Protein AF-A0A7S2AAW7-F1 (afdb_monomer_lite)

Organism: NCBI:txid1078864

Secondary structure (DSSP, 8-state):
--BS-HHHHHTT-B-SEEEEEEPSEEEEHHHHSSEEEESSEEEEEESSS-EEEE-TTSS-SEEEEPPTT-SEEEEEEESEEEES-EEEE-SSEEE-S--SEEEEEEES-EEES-EEEEE-SSEE-TT-----

Sequence (132 aa):
SPCKNLNACFTKFNDSALTIYMEKGSYPATDNCGQKFVGNSFALIASNGSASIDCDHTAVAISFEANSGATTAQINLTNINIMKGSGTNGGALSFSGLTVKVTLTVVNCSFVNNTASGNGGALDLTGVTQSE

Foldseek 3Di:
DADQFVQVVLVDDPDQEDEHEHEADEHEAPRQAPREDEHQEYEYEDPPAAYEYENLLVAARYEYDYDPPDQHHEYYYERYEYENAEYQAARHYHYPPAQHAYHYHHYNYHYYHGQHPHHDGHHHCVNHDDDD

Radius of gyration: 13.43 Å; chains: 1; bounding box: 29×28×36 Å

pLDDT: mean 84.3, std 12.34, range [37.84, 97.25]

Structure (mmCIF, N/CA/C/O backbone):
data_AF-A0A7S2AAW7-F1
#
_entry.id   AF-A0A7S2AAW7-F1
#
loop_
_atom_site.group_PDB
_atom_site.id
_atom_site.type_symbol
_atom_site.label_atom_id
_atom_site.label_alt_id
_atom_site.label_comp_id
_atom_site.label_asym_id
_atom_site.label_entity_id
_atom_site.label_seq_id
_atom_site.pdbx_PDB_ins_code
_atom_site.Cartn_x
_atom_site.Cartn_y
_atom_site.Cartn_z
_atom_site.occupancy
_atom_site.B_iso_or_equiv
_atom_site.auth_seq_id
_atom_site.auth_comp_id
_atom_site.auth_asym_id
_atom_site.auth_atom_id
_atom_site.pdbx_PDB_model_num
ATOM 1 N N . SER A 1 1 ? -7.904 15.952 -12.136 1.00 51.44 1 SER A N 1
ATOM 2 C CA . SER A 1 1 ? -7.164 15.234 -13.191 1.00 51.44 1 SER A CA 1
ATOM 3 C C . SER A 1 1 ? -6.556 13.979 -12.597 1.00 51.44 1 SER A C 1
ATOM 5 O O . SER A 1 1 ? -6.130 14.052 -11.450 1.00 51.44 1 SER A O 1
ATOM 7 N N . PRO A 1 2 ? -6.569 12.843 -13.305 1.00 64.31 2 PRO A N 1
ATOM 8 C CA . PRO A 1 2 ? -6.027 11.582 -12.802 1.00 64.31 2 PRO A CA 1
ATOM 9 C C . PRO A 1 2 ? -4.528 11.675 -12.517 1.00 64.31 2 PRO A C 1
ATOM 11 O O . PRO A 1 2 ? -3.785 12.390 -13.195 1.00 64.31 2 PRO A O 1
ATOM 14 N N . CYS A 1 3 ? -4.108 10.970 -11.471 1.00 65.75 3 CYS A N 1
ATOM 15 C CA . CYS A 1 3 ? -2.743 11.017 -10.980 1.00 65.75 3 CYS A CA 1
ATOM 16 C C . CYS A 1 3 ? -1.774 10.343 -11.963 1.00 65.75 3 CYS A C 1
ATOM 18 O O . CYS A 1 3 ? -1.983 9.182 -12.308 1.00 65.75 3 CYS A O 1
ATOM 20 N N . LYS A 1 4 ? -0.712 11.044 -12.391 1.00 67.56 4 LYS A N 1
ATOM 21 C CA . LYS A 1 4 ? 0.380 10.497 -13.233 1.00 67.56 4 LYS A CA 1
ATOM 22 C C . LYS A 1 4 ? 1.711 10.337 -12.491 1.00 67.56 4 LYS A C 1
ATOM 24 O O . LYS A 1 4 ? 2.589 9.626 -12.961 1.00 67.56 4 LYS A O 1
ATOM 29 N N . ASN A 1 5 ? 1.845 10.996 -11.344 1.00 71.94 5 ASN A N 1
ATOM 30 C CA . ASN A 1 5 ? 2.984 10.905 -10.441 1.00 71.94 5 ASN A CA 1
ATOM 31 C C . ASN A 1 5 ? 2.415 10.825 -9.023 1.00 71.94 5 ASN A C 1
ATOM 33 O O . ASN A 1 5 ? 1.803 11.788 -8.558 1.00 71.94 5 ASN A O 1
ATOM 37 N N . LEU A 1 6 ? 2.562 9.668 -8.379 1.00 70.31 6 LEU A N 1
ATOM 38 C CA . LEU A 1 6 ? 2.034 9.419 -7.045 1.00 70.31 6 LEU A CA 1
ATOM 39 C C . LEU A 1 6 ? 2.625 10.408 -6.046 1.00 70.31 6 LEU A C 1
ATOM 41 O O . LEU A 1 6 ? 1.826 11.035 -5.368 1.00 70.31 6 LEU A O 1
ATOM 45 N N . ASN A 1 7 ? 3.936 10.683 -6.042 1.00 69.19 7 ASN A N 1
ATOM 46 C CA . ASN A 1 7 ? 4.521 11.707 -5.164 1.00 69.19 7 ASN A CA 1
ATOM 47 C C . ASN A 1 7 ? 3.761 13.037 -5.245 1.00 69.19 7 ASN A C 1
ATOM 49 O O . ASN A 1 7 ? 3.333 13.580 -4.231 1.00 69.19 7 ASN A O 1
ATOM 53 N N . ALA A 1 8 ? 3.506 13.522 -6.466 1.00 69.88 8 ALA A N 1
ATOM 54 C CA . ALA A 1 8 ? 2.774 14.767 -6.698 1.00 69.88 8 ALA A CA 1
ATOM 55 C C . ALA A 1 8 ? 1.347 14.722 -6.120 1.00 69.88 8 ALA A C 1
ATOM 57 O O . ALA A 1 8 ? 0.876 15.710 -5.557 1.00 69.88 8 ALA A O 1
ATOM 58 N N . CYS A 1 9 ? 0.676 13.575 -6.211 1.00 69.38 9 CYS A N 1
ATOM 59 C CA . CYS A 1 9 ? -0.670 13.362 -5.672 1.00 69.38 9 CYS A CA 1
ATOM 60 C C . CYS A 1 9 ? -0.688 13.085 -4.161 1.00 69.38 9 CYS A C 1
ATOM 62 O O . CYS A 1 9 ? -1.705 13.322 -3.514 1.00 69.38 9 CYS A O 1
ATOM 64 N N . PHE A 1 10 ? 0.425 12.610 -3.607 1.00 68.12 10 PHE A N 1
ATOM 65 C CA . PHE A 1 10 ? 0.632 12.344 -2.186 1.00 68.12 10 PHE A CA 1
ATOM 66 C C . PHE A 1 10 ? 1.151 13.566 -1.419 1.00 68.12 10 PHE A C 1
ATOM 68 O O . PHE A 1 10 ? 1.175 13.524 -0.193 1.00 68.12 10 PHE A O 1
ATOM 75 N N . THR A 1 11 ? 1.535 14.660 -2.097 1.00 53.75 11 THR A N 1
ATOM 76 C CA . THR A 1 11 ? 2.333 15.749 -1.497 1.00 53.75 11 THR A CA 1
ATOM 77 C C . THR A 1 11 ? 1.803 16.400 -0.213 1.00 53.75 11 THR A C 1
ATOM 79 O O . THR A 1 11 ? 2.585 17.121 0.403 1.00 53.75 11 THR A O 1
ATOM 82 N N . LYS A 1 12 ? 0.562 16.205 0.260 1.00 51.19 12 LYS A N 1
ATOM 83 C CA . LYS A 1 12 ? 0.109 16.857 1.506 1.00 51.19 12 LYS A CA 1
ATOM 84 C C . LYS A 1 12 ? -1.104 16.229 2.196 1.00 51.19 12 LYS A C 1
ATOM 86 O O . LYS A 1 12 ? -2.136 16.879 2.177 1.00 51.19 12 LYS A O 1
ATOM 91 N N . PHE A 1 13 ? -1.036 15.096 2.897 1.00 54.22 13 PHE A N 1
ATOM 92 C CA . PHE A 1 13 ? -2.186 14.737 3.751 1.00 54.22 13 PHE A CA 1
ATOM 93 C C . PHE A 1 13 ? -1.791 14.049 5.064 1.00 54.22 13 PHE A C 1
ATOM 95 O O . PHE A 1 13 ? -1.594 12.843 5.113 1.00 54.22 13 PHE A O 1
ATOM 102 N N . ASN A 1 14 ? -1.765 14.846 6.140 1.00 57.31 14 ASN A N 1
ATOM 103 C CA . ASN A 1 14 ? -2.334 14.430 7.426 1.00 57.31 14 ASN A CA 1
ATOM 104 C C . ASN A 1 14 ? -3.855 14.634 7.319 1.00 57.31 14 ASN A C 1
ATOM 106 O O . ASN A 1 14 ? -4.407 15.551 7.929 1.00 57.31 14 ASN A O 1
ATOM 110 N N . ASP A 1 15 ? -4.512 13.870 6.448 1.00 65.12 15 ASP A N 1
ATOM 111 C CA . ASP A 1 15 ? -5.967 13.907 6.318 1.00 65.12 15 ASP A CA 1
ATOM 112 C C . ASP A 1 15 ? -6.547 12.689 7.016 1.00 65.12 15 ASP A C 1
ATOM 114 O O . ASP A 1 15 ? -6.058 11.568 6.896 1.00 65.12 15 ASP A O 1
ATOM 118 N N . SER A 1 16 ? -7.633 12.909 7.738 1.00 76.31 16 SER A N 1
ATOM 119 C CA . SER A 1 16 ? -8.464 11.832 8.245 1.00 76.31 16 SER A CA 1
ATOM 120 C C . SER A 1 16 ? -8.919 10.869 7.141 1.00 76.31 16 SER A C 1
ATOM 122 O O . SER A 1 16 ? -9.028 9.676 7.425 1.00 76.31 16 SER A O 1
ATOM 124 N N . ALA A 1 17 ? -9.128 11.344 5.903 1.00 82.94 17 ALA A N 1
ATOM 125 C CA . ALA A 1 17 ? -9.540 10.521 4.772 1.00 82.94 17 ALA A CA 1
ATOM 126 C C . ALA A 1 17 ? -8.974 11.012 3.426 1.00 82.94 17 ALA A C 1
ATOM 128 O O . ALA A 1 17 ? -9.202 12.147 3.027 1.00 82.94 17 ALA A O 1
ATOM 129 N N . LEU A 1 18 ? -8.321 10.130 2.666 1.00 85.69 18 LEU A N 1
ATOM 130 C CA . LEU A 1 18 ? -7.804 10.422 1.326 1.00 85.69 18 LEU A CA 1
ATOM 131 C C . LEU A 1 18 ? -8.262 9.371 0.316 1.00 85.69 18 LEU A C 1
ATOM 133 O O . LEU A 1 18 ? -8.177 8.172 0.566 1.00 85.69 18 LEU A O 1
ATOM 137 N N . THR A 1 19 ? -8.707 9.817 -0.858 1.00 88.31 19 THR A N 1
ATOM 138 C CA . THR A 1 19 ? -8.950 8.949 -2.018 1.00 88.31 19 THR A CA 1
ATOM 139 C C . THR A 1 19 ? -8.190 9.477 -3.226 1.00 88.31 19 THR A C 1
ATOM 141 O O . THR A 1 19 ? -8.360 10.631 -3.616 1.00 88.31 19 THR A O 1
ATOM 144 N N . ILE A 1 20 ? -7.380 8.620 -3.841 1.00 87.56 20 ILE A N 1
ATOM 145 C CA . ILE A 1 20 ? -6.608 8.912 -5.045 1.00 87.56 20 ILE A CA 1
ATOM 146 C C . ILE A 1 20 ? -7.181 8.100 -6.204 1.00 87.56 20 ILE A C 1
ATOM 148 O O . ILE A 1 20 ? -7.195 6.868 -6.182 1.00 87.56 20 ILE A O 1
ATOM 152 N N . TYR A 1 21 ? -7.611 8.810 -7.247 1.00 89.19 21 TYR A N 1
ATOM 153 C CA . TYR A 1 21 ? -8.018 8.204 -8.509 1.00 89.19 21 TYR A CA 1
ATOM 154 C C . TYR A 1 21 ? -6.838 8.155 -9.482 1.00 89.19 21 TYR A C 1
ATOM 156 O O . TYR A 1 21 ? -6.253 9.186 -9.839 1.00 89.19 21 TYR A O 1
ATOM 164 N N . MET A 1 22 ? -6.501 6.945 -9.917 1.00 88.06 22 MET A N 1
ATOM 165 C CA . MET A 1 22 ? -5.405 6.670 -10.838 1.00 88.06 22 MET A CA 1
ATOM 166 C C . MET A 1 22 ? -5.933 6.384 -12.244 1.00 88.06 22 MET A C 1
ATOM 168 O O . MET A 1 22 ? -6.971 5.747 -12.433 1.00 88.06 22 MET A O 1
ATOM 172 N N . GLU A 1 23 ? -5.196 6.861 -13.242 1.00 89.12 23 GLU A N 1
ATOM 173 C CA . GLU A 1 23 ? -5.382 6.428 -14.623 1.00 89.12 23 GLU A CA 1
ATOM 174 C C . GLU A 1 23 ? -4.858 4.994 -14.789 1.00 89.12 23 GLU A C 1
ATOM 176 O O . GLU A 1 23 ? -3.960 4.544 -14.076 1.00 89.12 23 GLU A O 1
ATOM 181 N N . LYS A 1 24 ? -5.398 4.257 -15.762 1.00 90.50 24 LYS A N 1
ATOM 182 C CA . LYS A 1 24 ? -4.778 3.000 -16.189 1.00 90.50 24 LYS A CA 1
ATOM 183 C C . LYS A 1 24 ? -3.386 3.300 -16.739 1.00 90.50 24 LYS A C 1
ATOM 185 O O . LYS A 1 24 ? -3.238 4.163 -17.600 1.00 90.50 24 LYS A O 1
ATOM 190 N N . GLY A 1 25 ? -2.388 2.534 -16.314 1.00 89.94 25 GLY A N 1
ATOM 191 C CA . GLY A 1 25 ? -1.021 2.732 -16.782 1.00 89.94 25 GLY A CA 1
ATOM 192 C C . GLY A 1 25 ? 0.029 2.108 -15.877 1.00 89.94 25 GLY A C 1
ATOM 193 O O . GLY A 1 25 ? -0.295 1.362 -14.953 1.00 89.94 25 GLY A O 1
ATOM 194 N N . SER A 1 26 ? 1.289 2.417 -16.176 1.00 88.50 26 SER A N 1
ATOM 195 C CA . SER A 1 26 ? 2.454 2.025 -15.382 1.00 88.50 26 SER A CA 1
ATOM 196 C C . SER A 1 26 ? 3.085 3.254 -14.727 1.00 88.50 26 SER A C 1
ATOM 198 O O . SER A 1 26 ? 3.201 4.303 -15.361 1.00 88.50 26 SER A O 1
ATOM 200 N N . TYR A 1 27 ? 3.489 3.097 -13.471 1.00 88.56 27 TYR A N 1
ATOM 201 C CA . TYR A 1 27 ? 3.984 4.121 -12.560 1.00 88.56 27 TYR A CA 1
ATOM 202 C C . TYR A 1 27 ? 5.336 3.656 -11.981 1.00 88.56 27 TYR A C 1
ATOM 204 O O . TYR A 1 27 ? 5.356 3.010 -10.932 1.00 88.56 27 TYR A O 1
ATOM 212 N N . PRO A 1 28 ? 6.460 3.910 -12.681 1.00 85.81 28 PRO A N 1
ATOM 213 C CA . PRO A 1 28 ? 7.780 3.389 -12.312 1.00 85.81 28 PRO A CA 1
ATOM 214 C C . PRO A 1 28 ? 8.484 4.156 -11.172 1.00 85.81 28 PRO A C 1
ATOM 216 O O . PRO A 1 28 ? 8.120 5.282 -10.826 1.00 85.81 28 PRO A O 1
ATOM 219 N N . ALA A 1 29 ? 9.524 3.514 -10.632 1.00 69.19 29 ALA A N 1
ATOM 220 C CA . ALA A 1 29 ? 9.984 3.548 -9.242 1.00 69.19 29 ALA A CA 1
ATOM 221 C C . ALA A 1 29 ? 10.441 4.870 -8.617 1.00 69.19 29 ALA A C 1
ATOM 223 O O . ALA A 1 29 ? 10.273 5.022 -7.411 1.00 69.19 29 ALA A O 1
ATOM 224 N N . THR A 1 30 ? 11.024 5.823 -9.348 1.00 67.06 30 THR A N 1
ATOM 225 C CA . THR A 1 30 ? 11.766 6.896 -8.649 1.00 67.06 30 THR A CA 1
ATOM 226 C C . THR A 1 30 ? 10.869 7.855 -7.867 1.00 67.06 30 THR A C 1
ATOM 228 O O . THR A 1 30 ? 11.269 8.316 -6.804 1.00 67.06 30 THR A O 1
ATOM 231 N N . ASP A 1 31 ? 9.637 8.081 -8.331 1.00 73.00 31 ASP A N 1
ATOM 232 C CA . ASP A 1 31 ? 8.693 8.999 -7.677 1.00 73.00 31 ASP A CA 1
ATOM 233 C C . ASP A 1 31 ? 7.431 8.299 -7.158 1.00 73.00 31 ASP A C 1
ATOM 235 O O . ASP A 1 31 ? 6.595 8.909 -6.502 1.00 73.00 31 ASP A O 1
ATOM 239 N N . ASN A 1 32 ? 7.230 7.022 -7.471 1.00 79.25 32 ASN A N 1
ATOM 240 C CA . ASN A 1 32 ? 5.943 6.365 -7.235 1.00 79.25 32 ASN A CA 1
ATOM 241 C C . ASN A 1 32 ? 5.949 5.395 -6.049 1.00 79.25 32 ASN A C 1
ATOM 243 O O . ASN A 1 32 ? 4.949 4.725 -5.800 1.00 79.25 32 ASN A O 1
ATOM 247 N N . CYS A 1 33 ? 7.062 5.344 -5.315 1.00 87.19 33 CYS A N 1
ATOM 248 C CA . CYS A 1 33 ? 7.309 4.413 -4.218 1.00 87.19 33 CYS A CA 1
ATOM 249 C C . CYS A 1 33 ? 7.784 5.146 -2.966 1.00 87.19 33 CYS A C 1
ATOM 251 O O . CYS A 1 33 ? 8.037 6.350 -3.002 1.00 87.19 33 CYS A O 1
ATOM 253 N N . GLY A 1 34 ? 7.831 4.444 -1.836 1.00 87.88 34 GLY A N 1
ATOM 254 C CA . GLY A 1 34 ? 8.113 5.035 -0.529 1.00 87.88 34 GLY A CA 1
ATOM 255 C C . GLY A 1 34 ? 7.010 5.976 -0.046 1.00 87.88 34 GLY A C 1
ATOM 256 O O . GLY A 1 34 ? 7.274 6.874 0.751 1.00 87.88 34 GLY A O 1
ATOM 257 N N . GLN A 1 35 ? 5.785 5.816 -0.552 1.00 86.06 35 GLN A N 1
ATOM 258 C CA . GLN A 1 35 ? 4.694 6.734 -0.258 1.00 86.06 35 GLN A CA 1
ATOM 259 C C . GLN A 1 35 ? 4.169 6.477 1.152 1.00 86.06 35 GLN A C 1
ATOM 261 O O . GLN A 1 35 ? 3.691 5.386 1.445 1.00 86.06 35 GLN A O 1
ATOM 266 N N . LYS A 1 36 ? 4.237 7.482 2.024 1.00 87.00 36 LYS A N 1
ATOM 267 C CA . LYS A 1 36 ? 3.724 7.389 3.392 1.00 87.00 36 LYS A CA 1
ATOM 268 C C . LYS A 1 36 ? 2.390 8.112 3.504 1.00 87.00 36 LYS A C 1
ATOM 270 O O . LYS A 1 36 ? 2.302 9.301 3.209 1.00 87.00 36 LYS A O 1
ATOM 275 N N . PHE A 1 37 ? 1.375 7.405 3.982 1.00 84.81 37 PHE A N 1
ATOM 276 C CA . PHE A 1 37 ? 0.085 7.975 4.337 1.00 84.81 37 PHE A CA 1
ATOM 277 C C . PHE A 1 37 ? -0.079 8.019 5.856 1.00 84.81 37 PHE A C 1
ATOM 279 O O . PHE A 1 37 ? 0.157 7.019 6.535 1.00 84.81 37 PHE A O 1
ATOM 286 N N . VAL A 1 38 ? -0.515 9.171 6.370 1.00 84.62 38 VAL A N 1
ATOM 287 C CA . VAL A 1 38 ? -0.885 9.353 7.775 1.00 84.62 38 VAL A CA 1
ATOM 288 C C . VAL A 1 38 ? -2.345 9.786 7.832 1.00 84.62 38 VAL A C 1
ATOM 290 O O . VAL A 1 38 ? -2.690 10.889 7.409 1.00 84.62 38 VAL A O 1
ATOM 293 N N . GLY A 1 39 ? -3.217 8.912 8.326 1.00 85.06 39 GLY A N 1
ATOM 294 C CA . GLY A 1 39 ? -4.651 9.175 8.326 1.00 85.06 39 GLY A CA 1
ATOM 295 C C . GLY A 1 39 ? -5.489 7.994 8.787 1.00 85.06 39 GLY A C 1
ATOM 296 O O . GLY A 1 39 ? -4.959 6.946 9.131 1.00 85.06 39 GLY A O 1
ATOM 297 N N . ASN A 1 40 ? -6.813 8.141 8.786 1.00 86.50 40 ASN A N 1
ATOM 298 C CA . ASN A 1 40 ? -7.718 7.077 9.240 1.00 86.50 40 ASN A CA 1
ATOM 299 C C . ASN A 1 40 ? -8.396 6.354 8.074 1.00 86.50 40 ASN A C 1
ATOM 301 O O . ASN A 1 40 ? -8.897 5.253 8.249 1.00 86.50 40 ASN A O 1
ATOM 305 N N . SER A 1 41 ? -8.427 6.937 6.880 1.00 88.75 41 SER A N 1
ATOM 306 C CA . SER A 1 41 ? -9.010 6.305 5.702 1.00 88.75 41 SER A CA 1
ATOM 307 C C . SER A 1 41 ? -8.183 6.621 4.465 1.00 88.75 41 SER A C 1
ATOM 309 O O . SER A 1 41 ? -7.896 7.779 4.185 1.00 88.75 41 SER A O 1
ATOM 311 N N . PHE A 1 42 ? -7.836 5.600 3.694 1.00 89.00 42 PHE A N 1
ATOM 312 C CA . PHE A 1 42 ? -7.037 5.732 2.485 1.00 89.00 42 PHE A CA 1
ATOM 313 C C . PHE A 1 42 ? -7.598 4.861 1.367 1.00 89.00 42 PHE A C 1
ATOM 315 O O . PHE A 1 42 ? -7.912 3.692 1.584 1.00 89.00 42 PHE A O 1
ATOM 322 N N . ALA A 1 43 ? -7.714 5.407 0.159 1.00 91.44 43 ALA A N 1
ATOM 323 C CA . ALA A 1 43 ? -8.138 4.642 -1.002 1.00 91.44 43 ALA A CA 1
ATOM 324 C C . ALA A 1 43 ? -7.326 4.963 -2.259 1.00 91.44 43 ALA A C 1
ATOM 326 O O . ALA A 1 43 ? -7.175 6.131 -2.611 1.00 91.44 43 ALA A O 1
ATOM 327 N N . LEU A 1 44 ? -6.879 3.925 -2.974 1.00 91.62 44 LEU A N 1
ATOM 328 C CA . LEU A 1 44 ? -6.374 4.023 -4.350 1.00 91.62 44 LEU A CA 1
ATOM 329 C C . LEU A 1 44 ? -7.306 3.269 -5.283 1.00 91.62 44 LEU A C 1
ATOM 331 O O . LEU A 1 44 ? -7.543 2.070 -5.115 1.00 91.62 44 LEU A O 1
ATOM 335 N N . ILE A 1 45 ? -7.807 3.979 -6.287 1.00 93.69 45 ILE A N 1
ATOM 336 C CA . ILE A 1 45 ? -8.816 3.458 -7.201 1.00 93.69 45 ILE A CA 1
ATOM 337 C C . ILE A 1 45 ? -8.388 3.749 -8.635 1.00 93.69 45 ILE A C 1
ATOM 339 O O . ILE A 1 45 ? -8.299 4.909 -9.037 1.00 93.69 45 ILE A O 1
ATOM 343 N N . ALA A 1 46 ? -8.193 2.702 -9.434 1.00 93.06 46 ALA A N 1
ATOM 344 C CA . ALA A 1 46 ? -8.139 2.824 -10.886 1.00 93.06 46 ALA A CA 1
ATOM 345 C C . ALA A 1 46 ? -9.512 2.458 -11.471 1.00 93.06 46 ALA A C 1
ATOM 347 O O . ALA A 1 46 ? -9.948 1.310 -11.424 1.00 93.06 46 ALA A O 1
ATOM 348 N N . SER A 1 47 ? -10.250 3.447 -11.981 1.00 83.56 47 SER A N 1
ATOM 349 C CA . SER A 1 47 ? -11.645 3.257 -12.417 1.00 83.56 47 SER A CA 1
ATOM 350 C C . SER A 1 47 ? -11.786 2.680 -13.831 1.00 83.56 47 SER A C 1
ATOM 352 O O . SER A 1 47 ? -12.801 2.063 -14.133 1.00 83.56 47 SER A O 1
ATOM 354 N N . ASN A 1 48 ? -10.763 2.823 -14.682 1.00 84.56 48 ASN A N 1
ATOM 355 C CA . ASN A 1 48 ? -10.794 2.435 -16.099 1.00 84.56 48 ASN A CA 1
ATOM 356 C C . ASN A 1 48 ? -9.710 1.396 -16.443 1.00 84.56 48 ASN A C 1
ATOM 358 O O . ASN A 1 48 ? -8.878 1.609 -17.327 1.00 84.56 48 ASN A O 1
ATOM 362 N N . GLY A 1 49 ? -9.714 0.264 -15.736 1.00 89.44 49 GLY A N 1
ATOM 363 C CA . GLY A 1 49 ? -8.684 -0.779 -15.816 1.00 89.44 49 GLY A CA 1
ATOM 364 C C . GLY A 1 49 ? -7.695 -0.684 -14.657 1.00 89.44 49 GLY A C 1
ATOM 365 O O . GLY A 1 49 ? -8.027 -0.109 -13.627 1.00 89.44 49 GLY A O 1
ATOM 366 N N . SER A 1 50 ? -6.495 -1.249 -14.817 1.00 93.75 50 SER A N 1
ATOM 367 C CA . SER A 1 50 ? -5.523 -1.333 -13.720 1.00 93.75 50 SER A CA 1
ATOM 368 C C . SER A 1 50 ? -4.410 -0.288 -13.796 1.00 93.75 50 SER A C 1
ATOM 370 O O . SER A 1 50 ? -3.858 -0.033 -14.870 1.00 93.75 50 SER A O 1
ATOM 372 N N . ALA A 1 51 ? -4.035 0.262 -12.644 1.00 92.94 51 ALA A N 1
ATOM 373 C CA . ALA A 1 51 ? -2.822 1.060 -12.466 1.00 92.94 51 ALA A CA 1
ATOM 374 C C . ALA A 1 51 ? -1.723 0.185 -11.855 1.00 92.94 51 ALA A C 1
ATOM 376 O O . ALA A 1 51 ? -1.989 -0.543 -10.904 1.00 92.94 51 ALA A O 1
ATOM 377 N N . SER A 1 52 ? -0.507 0.228 -12.400 1.00 93.25 52 SER A N 1
ATOM 378 C CA . SER A 1 52 ? 0.617 -0.600 -11.943 1.00 93.25 52 SER A CA 1
ATOM 379 C C . SER A 1 52 ? 1.729 0.258 -11.365 1.00 93.25 52 SER A C 1
ATOM 381 O O . SER A 1 52 ? 2.337 1.029 -12.095 1.00 93.25 52 SER A O 1
ATOM 383 N N . ILE A 1 53 ? 1.995 0.110 -10.073 1.00 92.50 53 ILE A N 1
ATOM 384 C CA . ILE A 1 53 ? 3.089 0.758 -9.352 1.00 92.50 53 ILE A CA 1
ATOM 385 C C . ILE A 1 53 ? 4.270 -0.212 -9.351 1.00 92.50 53 ILE A C 1
ATOM 387 O O . ILE A 1 53 ? 4.175 -1.282 -8.750 1.00 92.50 53 ILE A O 1
ATOM 391 N N . ASP A 1 54 ? 5.350 0.129 -10.055 1.00 92.88 54 ASP A N 1
ATOM 392 C CA . ASP A 1 54 ? 6.583 -0.667 -10.097 1.00 92.88 54 ASP A CA 1
ATOM 393 C C . ASP A 1 54 ? 7.666 0.049 -9.297 1.00 92.88 54 ASP A C 1
ATOM 395 O O . ASP A 1 54 ? 8.114 1.124 -9.692 1.00 92.88 54 ASP A O 1
ATOM 399 N N . CYS A 1 55 ? 8.071 -0.552 -8.180 1.00 92.06 55 CYS A N 1
ATOM 400 C CA . CYS A 1 55 ? 9.027 0.039 -7.255 1.00 92.06 55 CYS A CA 1
ATOM 401 C C . CYS A 1 55 ? 10.477 -0.348 -7.474 1.00 92.06 55 CYS A C 1
ATOM 403 O O . CYS A 1 55 ? 11.329 0.162 -6.750 1.00 92.06 55 CYS A O 1
ATOM 405 N N . ASP A 1 56 ? 10.774 -1.194 -8.460 1.00 93.12 56 ASP A N 1
ATOM 406 C CA . ASP A 1 56 ? 12.139 -1.599 -8.818 1.00 93.12 56 ASP A CA 1
ATOM 407 C C . ASP A 1 56 ? 13.044 -1.957 -7.615 1.00 93.12 56 ASP A C 1
ATOM 409 O O . ASP A 1 56 ? 14.241 -1.698 -7.587 1.00 93.12 56 ASP A O 1
ATOM 413 N N . HIS A 1 57 ? 12.441 -2.529 -6.574 1.00 92.38 57 HIS A N 1
ATOM 414 C CA . HIS A 1 57 ? 13.024 -2.885 -5.278 1.00 92.38 57 HIS A CA 1
ATOM 415 C C . HIS A 1 57 ? 13.682 -1.730 -4.503 1.00 92.38 57 HIS A C 1
ATOM 417 O O . HIS A 1 57 ? 14.50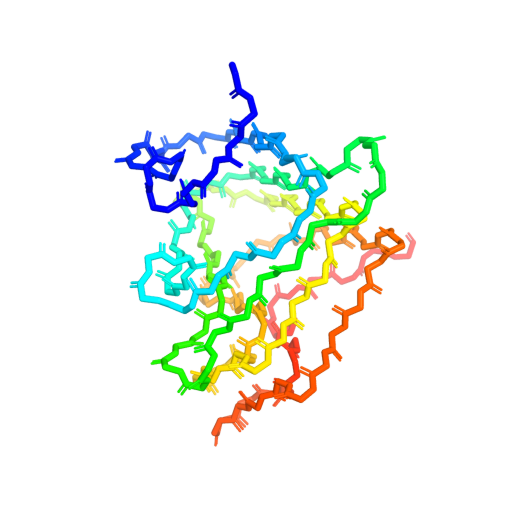7 -1.968 -3.624 1.00 92.38 57 HIS A O 1
ATOM 423 N N . THR A 1 58 ? 13.299 -0.485 -4.784 1.00 89.12 58 THR A N 1
ATOM 424 C CA . THR A 1 58 ? 13.890 0.715 -4.166 1.00 89.12 58 THR A CA 1
ATOM 425 C C . THR A 1 58 ? 13.326 1.040 -2.782 1.00 89.12 58 THR A C 1
ATOM 427 O O . THR A 1 58 ? 14.043 1.578 -1.941 1.00 89.12 58 THR A O 1
ATOM 430 N N . ALA A 1 59 ? 12.054 0.722 -2.536 1.00 91.06 59 ALA A N 1
ATOM 431 C CA . ALA A 1 59 ? 11.362 0.993 -1.279 1.00 91.06 59 ALA A CA 1
ATOM 432 C C . ALA A 1 59 ? 10.088 0.147 -1.153 1.00 91.06 59 ALA A C 1
ATOM 434 O O . ALA A 1 59 ? 9.625 -0.453 -2.130 1.00 91.06 59 ALA A O 1
ATOM 435 N N . VAL A 1 60 ? 9.474 0.161 0.036 1.00 92.31 60 VAL A N 1
ATOM 436 C CA . VAL A 1 60 ? 8.056 -0.197 0.175 1.00 92.31 60 VAL A CA 1
ATOM 437 C C . VAL A 1 60 ? 7.228 0.687 -0.757 1.00 92.31 60 VAL A C 1
ATOM 439 O O . VAL A 1 60 ? 7.520 1.876 -0.874 1.00 92.31 60 VAL A O 1
ATOM 442 N N . ALA A 1 61 ? 6.202 0.156 -1.423 1.00 91.81 61 ALA A N 1
ATOM 443 C CA . ALA A 1 61 ? 5.390 0.998 -2.302 1.00 91.81 61 ALA A CA 1
ATOM 444 C C . ALA A 1 61 ? 4.580 2.024 -1.498 1.00 91.81 61 ALA A C 1
ATOM 446 O O . ALA A 1 61 ? 4.712 3.228 -1.729 1.00 91.81 61 ALA A O 1
ATOM 447 N N . ILE A 1 62 ? 3.781 1.548 -0.535 1.00 89.88 62 ILE A N 1
ATOM 448 C CA . ILE A 1 62 ? 2.947 2.391 0.326 1.00 89.88 62 ILE A CA 1
ATOM 449 C C . ILE A 1 62 ? 3.073 1.946 1.787 1.00 89.88 62 ILE A C 1
ATOM 451 O O . ILE A 1 62 ? 2.882 0.773 2.110 1.00 89.88 62 ILE A O 1
ATOM 455 N N . SER A 1 63 ? 3.349 2.889 2.683 1.00 89.50 63 SER A N 1
ATOM 456 C CA . SER A 1 63 ? 3.263 2.706 4.131 1.00 89.50 63 SER A CA 1
ATOM 457 C C . SER A 1 63 ? 2.103 3.506 4.714 1.00 89.50 63 SER A C 1
ATOM 459 O O . SER A 1 63 ? 1.801 4.617 4.275 1.00 89.50 63 SER A O 1
ATOM 461 N N . PHE A 1 64 ? 1.437 2.924 5.706 1.00 87.75 64 PHE A N 1
ATOM 462 C CA . PHE A 1 64 ? 0.293 3.516 6.383 1.00 87.75 64 PHE A CA 1
ATOM 463 C C . PHE A 1 64 ? 0.561 3.655 7.881 1.00 87.75 64 PHE A C 1
ATOM 465 O O . PHE A 1 64 ? 0.961 2.696 8.545 1.00 87.75 64 PHE A O 1
ATOM 472 N N . GLU A 1 65 ? 0.254 4.835 8.412 1.00 86.38 65 GLU A N 1
ATOM 473 C CA . GLU A 1 65 ? 0.198 5.134 9.839 1.00 86.38 65 GLU A CA 1
ATOM 474 C C . GLU A 1 65 ? -1.165 5.758 10.176 1.00 86.38 65 GLU A C 1
ATOM 476 O O . GLU A 1 65 ? -1.650 6.647 9.477 1.00 86.38 65 GLU A O 1
ATOM 481 N N . ALA A 1 66 ? -1.798 5.301 11.256 1.00 83.81 66 ALA A N 1
ATOM 482 C CA . ALA A 1 66 ? -3.036 5.903 11.739 1.00 83.81 66 ALA A CA 1
ATOM 483 C C . ALA A 1 66 ? -2.750 7.213 12.486 1.00 83.81 66 ALA A C 1
ATOM 485 O O . ALA A 1 66 ? -1.694 7.365 13.105 1.00 83.81 66 ALA A O 1
ATOM 486 N N . ASN A 1 67 ? -3.708 8.147 12.492 1.00 84.44 67 ASN A N 1
ATOM 487 C CA . ASN A 1 67 ? -3.585 9.336 13.336 1.00 84.44 67 ASN A CA 1
ATOM 488 C C . ASN A 1 67 ? -3.549 8.952 14.821 1.00 84.44 67 ASN A C 1
ATOM 490 O O . ASN A 1 67 ? -4.223 8.018 15.263 1.00 84.44 67 ASN A O 1
ATOM 494 N N . SER A 1 68 ? -2.827 9.741 15.619 1.00 82.38 68 SER A N 1
ATOM 495 C CA . SER A 1 68 ? -2.876 9.619 17.078 1.00 82.38 68 SER A CA 1
ATOM 496 C C . SER A 1 68 ? -4.321 9.732 17.583 1.00 82.38 68 SER A C 1
ATOM 498 O O . SER A 1 68 ? -5.061 10.627 17.174 1.00 82.38 68 SER A O 1
ATOM 500 N N . GLY A 1 69 ? -4.726 8.809 18.457 1.00 80.94 69 GLY A N 1
ATOM 501 C CA . GLY A 1 69 ? -6.083 8.749 19.010 1.00 80.94 69 GLY A CA 1
ATOM 502 C C . GLY A 1 69 ? -7.137 8.125 18.090 1.00 80.94 69 GLY A C 1
ATOM 503 O O . GLY A 1 69 ? -8.295 8.018 18.495 1.00 80.94 69 GLY A O 1
ATOM 504 N N . ALA A 1 70 ? -6.773 7.685 16.881 1.00 83.75 70 ALA A N 1
ATOM 505 C CA . ALA A 1 70 ? -7.668 6.877 16.065 1.00 83.75 70 ALA A CA 1
ATOM 506 C C . ALA A 1 70 ? -8.001 5.557 16.777 1.00 83.75 70 ALA A C 1
ATOM 508 O O . ALA A 1 70 ? -7.175 4.981 17.479 1.00 83.75 70 ALA A O 1
ATOM 509 N N . THR A 1 71 ? -9.225 5.069 16.589 1.00 86.56 71 THR A N 1
ATOM 510 C CA . THR A 1 71 ? -9.663 3.746 17.072 1.00 86.56 71 THR A CA 1
ATOM 511 C C . THR A 1 71 ? -9.843 2.756 15.926 1.00 86.56 71 THR A C 1
ATOM 513 O O . THR A 1 71 ? -9.806 1.542 16.131 1.00 86.56 71 THR A O 1
ATOM 516 N N . THR A 1 72 ? -10.010 3.276 14.709 1.00 86.31 72 THR A N 1
ATOM 517 C CA . THR A 1 72 ? -10.176 2.512 13.476 1.00 86.31 72 THR A CA 1
ATOM 518 C C . THR A 1 72 ? -9.407 3.164 12.334 1.00 86.31 72 THR A C 1
ATOM 520 O O . THR A 1 72 ? -9.206 4.381 12.323 1.00 86.31 72 THR A O 1
ATOM 523 N N . ALA A 1 73 ? -8.999 2.342 11.373 1.00 86.62 73 ALA A N 1
ATOM 524 C CA . ALA A 1 73 ? -8.443 2.773 10.106 1.00 86.62 73 ALA A CA 1
ATOM 525 C C . ALA A 1 73 ? -8.997 1.931 8.947 1.00 86.62 73 ALA A C 1
ATOM 527 O O . ALA A 1 73 ? -9.274 0.744 9.112 1.00 86.62 73 ALA A O 1
ATOM 528 N N . GLN A 1 74 ? -9.138 2.528 7.767 1.00 88.81 74 GLN A N 1
ATOM 529 C CA . GLN A 1 74 ? -9.616 1.861 6.562 1.00 88.81 74 GLN A CA 1
ATOM 530 C C . GLN A 1 74 ? -8.643 2.065 5.402 1.00 88.81 74 GLN A C 1
ATOM 532 O O . GLN A 1 74 ? -8.213 3.182 5.126 1.00 88.81 74 GLN A O 1
ATOM 537 N N . ILE A 1 75 ? -8.336 0.987 4.686 1.00 89.81 75 ILE A N 1
ATOM 538 C CA . ILE A 1 75 ? -7.553 1.025 3.454 1.00 89.81 75 ILE A CA 1
ATOM 539 C C . ILE A 1 75 ? -8.313 0.298 2.354 1.00 89.81 75 ILE A C 1
ATOM 541 O O . ILE A 1 75 ? -8.683 -0.859 2.520 1.00 89.81 75 ILE A O 1
ATOM 545 N N . ASN A 1 76 ? -8.521 0.959 1.218 1.00 92.62 76 ASN A N 1
ATOM 546 C CA . ASN A 1 76 ? -9.228 0.402 0.070 1.00 92.62 76 ASN A CA 1
ATOM 547 C C . ASN A 1 76 ? -8.357 0.477 -1.188 1.00 92.62 76 ASN A C 1
ATOM 549 O O . ASN A 1 76 ? -8.025 1.558 -1.665 1.00 92.62 76 ASN A O 1
ATOM 553 N N . LEU A 1 77 ? -8.024 -0.670 -1.768 1.00 94.25 77 LEU A N 1
ATOM 554 C CA . LEU A 1 77 ? -7.344 -0.751 -3.056 1.00 94.25 77 LEU A CA 1
ATOM 555 C C . LEU A 1 77 ? -8.278 -1.377 -4.084 1.00 94.25 77 LEU A C 1
ATOM 557 O O . LEU A 1 77 ? -8.861 -2.435 -3.841 1.00 94.25 77 LEU A O 1
ATOM 561 N N . THR A 1 78 ? -8.433 -0.732 -5.237 1.00 96.50 78 THR A N 1
ATOM 562 C CA . THR A 1 78 ? -9.277 -1.235 -6.326 1.00 96.50 78 THR A CA 1
ATOM 563 C C . THR A 1 78 ? -8.580 -1.089 -7.670 1.00 96.50 78 THR A C 1
ATOM 565 O O . THR A 1 78 ? -8.238 0.022 -8.078 1.00 96.50 78 THR A O 1
ATOM 568 N N . ASN A 1 79 ? -8.410 -2.216 -8.369 1.00 97.25 79 ASN A N 1
ATOM 569 C CA . ASN A 1 79 ? -7.711 -2.317 -9.654 1.00 97.25 79 ASN A CA 1
AT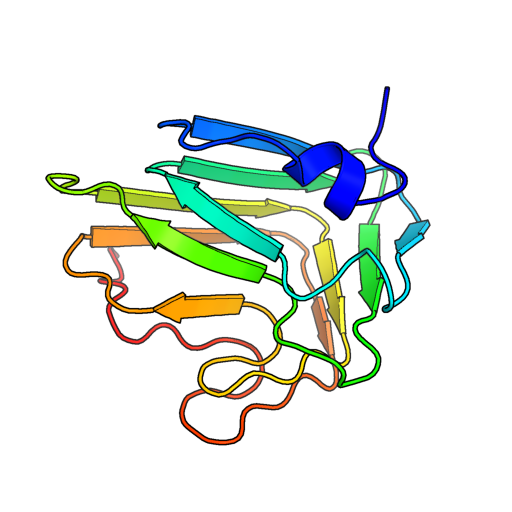OM 570 C C . ASN A 1 79 ? -6.253 -1.805 -9.600 1.00 97.25 79 ASN A C 1
ATOM 572 O O . ASN A 1 79 ? -5.761 -1.193 -10.549 1.00 97.25 79 ASN A O 1
ATOM 576 N N . ILE A 1 80 ? -5.548 -2.036 -8.490 1.00 95.38 80 ILE A N 1
ATOM 577 C CA . ILE A 1 80 ? -4.159 -1.591 -8.310 1.00 95.38 80 ILE A CA 1
ATOM 578 C C . ILE A 1 80 ? -3.217 -2.791 -8.357 1.00 95.38 80 ILE A C 1
ATOM 580 O O . ILE A 1 80 ? -3.370 -3.745 -7.600 1.00 95.38 80 ILE A O 1
ATOM 584 N N . ASN A 1 81 ? -2.206 -2.731 -9.213 1.00 95.56 81 ASN A N 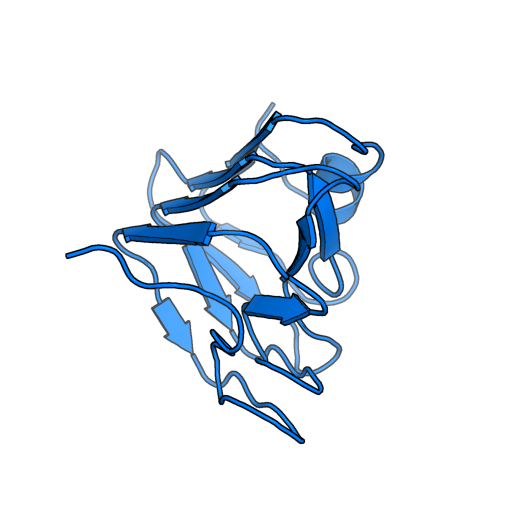1
ATOM 585 C CA . ASN A 1 81 ? -1.096 -3.672 -9.205 1.00 95.56 81 ASN A CA 1
ATOM 586 C C . ASN A 1 81 ? 0.097 -3.013 -8.520 1.00 95.56 81 ASN A C 1
ATOM 588 O O . ASN A 1 81 ? 0.456 -1.888 -8.860 1.00 95.56 81 ASN A O 1
ATOM 592 N N . ILE A 1 82 ? 0.729 -3.713 -7.587 1.00 95.25 82 ILE A N 1
ATOM 593 C CA . ILE A 1 82 ? 1.962 -3.260 -6.945 1.00 95.25 82 ILE A CA 1
ATOM 594 C C . ILE A 1 82 ? 3.024 -4.324 -7.177 1.00 95.25 82 ILE A C 1
ATOM 596 O O . ILE A 1 82 ? 2.810 -5.502 -6.874 1.00 95.25 82 ILE A O 1
ATOM 600 N N . MET A 1 83 ? 4.163 -3.928 -7.732 1.00 95.31 83 MET A N 1
ATOM 601 C CA . MET A 1 83 ? 5.238 -4.851 -8.057 1.00 95.31 83 MET A CA 1
ATOM 602 C C . MET A 1 83 ? 6.607 -4.344 -7.644 1.00 95.31 83 MET A C 1
ATOM 604 O O . MET A 1 83 ? 6.856 -3.140 -7.622 1.00 95.31 83 MET A O 1
ATOM 608 N N . LYS A 1 84 ? 7.492 -5.300 -7.341 1.00 95.62 84 LYS A N 1
ATOM 609 C CA . LYS A 1 84 ? 8.888 -5.043 -6.968 1.00 95.62 84 LYS A CA 1
ATOM 610 C C . LYS A 1 84 ? 9.031 -4.034 -5.826 1.00 95.62 84 LYS A C 1
ATOM 612 O O . LYS A 1 84 ? 9.958 -3.240 -5.803 1.00 95.62 84 LYS A O 1
ATOM 617 N N . GLY A 1 85 ? 8.101 -4.008 -4.883 1.00 95.31 85 GLY A N 1
ATOM 618 C CA . GLY A 1 85 ? 8.262 -3.278 -3.634 1.00 95.31 85 GLY A CA 1
ATOM 619 C C . GLY A 1 85 ? 9.228 -4.007 -2.699 1.00 95.31 85 GLY A C 1
ATOM 620 O O . GLY A 1 85 ? 9.219 -5.237 -2.647 1.00 95.31 85 GLY A O 1
ATOM 621 N N . SER A 1 86 ? 10.061 -3.259 -1.975 1.00 94.12 86 SER A N 1
ATOM 622 C CA . SER A 1 86 ? 11.091 -3.784 -1.069 1.00 94.12 86 SER A CA 1
ATOM 623 C C . SER A 1 86 ? 11.108 -3.004 0.247 1.00 94.12 86 SER A C 1
ATOM 625 O O . SER A 1 86 ? 11.718 -1.940 0.352 1.00 94.12 86 SER A O 1
ATOM 627 N N . GLY A 1 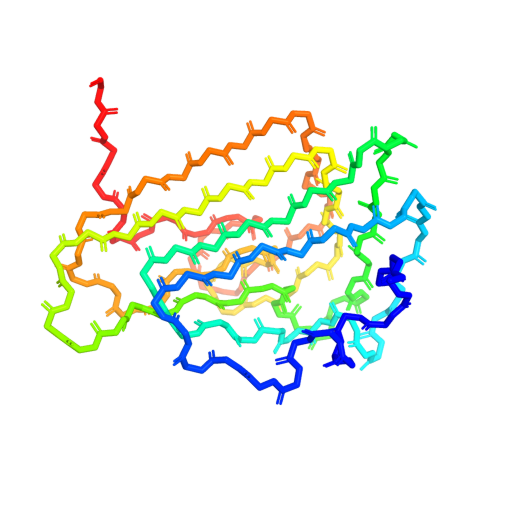87 ? 10.381 -3.506 1.244 1.00 92.38 87 GLY A N 1
ATOM 628 C CA . GLY A 1 87 ? 10.258 -2.889 2.567 1.00 92.38 87 GLY A CA 1
ATOM 629 C C . GLY A 1 87 ? 10.882 -3.739 3.671 1.00 92.38 87 GLY A C 1
ATOM 630 O O . GLY A 1 87 ? 11.206 -4.905 3.473 1.00 92.38 87 GLY A O 1
ATOM 631 N N . THR A 1 88 ? 11.011 -3.186 4.876 1.00 92.44 88 THR A N 1
ATOM 632 C CA . THR A 1 88 ? 11.321 -4.014 6.058 1.00 92.44 88 THR A CA 1
ATOM 633 C C . THR A 1 88 ? 10.125 -4.890 6.434 1.00 92.44 88 THR A C 1
ATOM 635 O O . THR A 1 88 ? 10.292 -6.053 6.778 1.00 92.44 88 THR A O 1
ATOM 638 N N . ASN A 1 89 ? 8.918 -4.335 6.324 1.00 90.38 89 ASN A N 1
ATOM 639 C CA . ASN A 1 89 ? 7.653 -4.943 6.724 1.00 90.38 89 ASN A CA 1
ATOM 640 C C . ASN A 1 89 ? 6.662 -4.794 5.568 1.00 90.38 89 ASN A C 1
ATOM 642 O O . ASN A 1 89 ? 6.086 -3.722 5.410 1.00 90.38 89 ASN A O 1
ATOM 646 N N . GLY A 1 90 ? 6.509 -5.829 4.743 1.00 92.88 90 GLY A N 1
ATOM 647 C CA . GLY A 1 90 ? 5.744 -5.786 3.497 1.00 92.88 90 GLY A CA 1
ATOM 648 C C . GLY A 1 90 ? 6.435 -4.973 2.393 1.00 92.88 90 GLY A C 1
ATOM 649 O O . GLY A 1 90 ? 6.808 -3.816 2.575 1.00 92.88 90 GLY A O 1
ATOM 650 N N . GLY A 1 91 ? 6.610 -5.576 1.217 1.00 94.62 91 GLY A N 1
ATOM 651 C CA . GLY A 1 91 ? 7.181 -4.898 0.052 1.00 94.62 91 GLY A CA 1
ATOM 652 C C . GLY A 1 91 ? 6.194 -3.963 -0.644 1.00 94.62 91 GLY A C 1
ATOM 653 O O . GLY A 1 91 ? 6.546 -2.854 -1.030 1.00 94.62 91 GLY A O 1
ATOM 654 N N . ALA A 1 92 ? 4.937 -4.379 -0.781 1.00 95.00 92 ALA A N 1
ATOM 655 C CA . ALA A 1 92 ? 3.896 -3.572 -1.404 1.00 95.00 92 ALA A CA 1
ATOM 656 C C . ALA A 1 92 ? 3.234 -2.630 -0.395 1.00 95.00 92 ALA A C 1
ATOM 658 O O . ALA A 1 92 ? 3.242 -1.417 -0.593 1.00 95.00 92 ALA A O 1
ATOM 659 N N . LEU A 1 93 ? 2.664 -3.187 0.675 1.00 92.44 93 LEU A N 1
ATOM 660 C CA . LEU A 1 93 ? 1.964 -2.425 1.708 1.00 92.44 93 LEU A CA 1
ATOM 661 C C . LEU A 1 93 ? 2.555 -2.730 3.077 1.00 92.44 93 LEU A C 1
ATOM 663 O O . LEU A 1 93 ? 2.670 -3.901 3.452 1.00 92.44 93 LEU A O 1
ATOM 667 N N . SER A 1 94 ? 2.848 -1.669 3.822 1.00 90.94 94 SER A N 1
ATOM 668 C CA . SER A 1 94 ? 3.312 -1.742 5.204 1.00 90.94 94 SER A CA 1
ATOM 669 C C . SER A 1 94 ? 2.355 -1.035 6.150 1.00 90.94 94 SER A C 1
ATOM 671 O O . SER A 1 94 ? 1.959 0.106 5.911 1.00 90.94 94 SER A O 1
ATOM 673 N N . PHE A 1 95 ? 2.027 -1.709 7.246 1.00 85.81 95 PHE A N 1
ATOM 674 C CA . PHE A 1 95 ? 1.195 -1.203 8.328 1.00 85.81 95 PHE A CA 1
ATOM 675 C C . PHE A 1 95 ? 2.078 -1.109 9.574 1.00 85.81 95 PHE A C 1
ATOM 677 O O . PHE A 1 95 ? 2.207 -2.063 10.334 1.00 85.81 95 PHE A O 1
ATOM 684 N N . SER A 1 96 ? 2.768 0.014 9.766 1.00 72.69 96 SER A N 1
ATOM 685 C CA . SER A 1 96 ? 3.739 0.150 10.856 1.00 72.69 96 SER A CA 1
ATOM 686 C C . SER A 1 96 ? 3.145 0.878 12.057 1.00 72.69 96 SER A C 1
ATOM 688 O O . SER A 1 96 ? 2.617 1.977 11.919 1.00 72.69 96 SER A O 1
ATOM 690 N N . GLY A 1 97 ? 3.286 0.295 13.252 1.00 69.00 97 GLY A N 1
ATOM 691 C CA . GLY A 1 97 ? 2.959 0.973 14.513 1.00 69.00 97 GLY A CA 1
ATOM 692 C C . GLY A 1 97 ? 1.463 1.181 14.766 1.00 69.00 97 GLY A C 1
ATOM 693 O O . GLY A 1 97 ? 1.093 2.064 15.537 1.00 69.00 97 GLY A O 1
ATOM 694 N N . LEU A 1 98 ? 0.599 0.390 14.126 1.00 73.00 98 LEU A N 1
ATOM 695 C CA . LEU A 1 98 ? -0.846 0.506 14.294 1.00 73.00 98 LEU A CA 1
ATOM 696 C C . LEU A 1 98 ? -1.310 -0.217 15.561 1.00 73.00 98 LEU A C 1
ATOM 698 O O . LEU A 1 98 ? -1.087 -1.412 15.733 1.00 73.00 98 LEU A O 1
ATOM 702 N N . THR A 1 99 ? -2.001 0.515 16.430 1.00 78.00 99 THR A N 1
ATOM 703 C CA . THR A 1 99 ? -2.693 -0.009 17.622 1.00 78.00 99 THR A CA 1
ATOM 704 C C . THR A 1 99 ? -4.216 0.047 17.471 1.00 78.00 99 THR A C 1
ATOM 706 O O . THR A 1 99 ? -4.956 -0.084 18.444 1.00 78.00 99 THR A O 1
ATOM 709 N N . VAL A 1 100 ? -4.686 0.264 16.241 1.00 81.50 100 VAL A N 1
ATOM 710 C CA . VAL A 1 100 ? -6.089 0.514 15.893 1.00 81.50 100 VAL A CA 1
ATOM 711 C C . VAL A 1 100 ? -6.666 -0.661 15.116 1.00 81.50 100 VAL A C 1
ATOM 713 O O . VAL A 1 100 ? -5.928 -1.408 14.477 1.00 81.50 100 VAL A O 1
ATOM 716 N N . LYS A 1 101 ? -7.994 -0.807 15.105 1.00 85.06 101 LYS A N 1
ATOM 717 C CA . LYS A 1 101 ? -8.635 -1.791 14.226 1.00 85.06 101 LYS A CA 1
ATOM 718 C C . LYS A 1 101 ? -8.510 -1.327 12.776 1.00 85.06 101 LYS A C 1
ATOM 720 O O . LYS A 1 101 ? -9.042 -0.280 12.421 1.00 85.06 101 LYS A O 1
ATOM 725 N N . VAL A 1 102 ? -7.849 -2.112 11.937 1.00 84.50 102 VAL A N 1
ATOM 726 C CA . VAL A 1 102 ? -7.661 -1.788 10.520 1.00 84.50 102 VAL A CA 1
ATOM 727 C C . VAL A 1 102 ? -8.552 -2.677 9.661 1.00 84.50 102 VAL A C 1
ATOM 729 O O . VAL A 1 102 ? -8.509 -3.897 9.781 1.00 84.50 102 VAL A O 1
ATOM 732 N N . THR A 1 103 ? -9.310 -2.072 8.752 1.00 88.12 103 THR A N 1
ATOM 733 C CA . THR A 1 103 ? -10.024 -2.780 7.686 1.00 88.12 103 THR A CA 1
ATOM 734 C C . THR A 1 103 ? -9.282 -2.572 6.372 1.00 88.12 103 THR A C 1
ATOM 736 O O . THR A 1 103 ? -9.191 -1.444 5.888 1.00 88.12 103 THR A O 1
ATOM 739 N N . LEU A 1 104 ? -8.772 -3.652 5.780 1.00 89.69 104 LEU A N 1
ATOM 740 C CA . LEU A 1 104 ? -8.154 -3.637 4.456 1.00 89.69 104 LEU A CA 1
ATOM 741 C C . LEU A 1 104 ? -9.091 -4.293 3.434 1.00 89.69 104 LEU A C 1
ATOM 743 O O . LEU A 1 104 ? -9.386 -5.481 3.530 1.00 89.69 104 LEU A O 1
ATOM 747 N N . THR A 1 105 ? -9.492 -3.533 2.418 1.00 93.00 105 THR A N 1
ATOM 748 C CA . THR A 1 105 ? -10.246 -4.021 1.261 1.00 93.00 105 THR A CA 1
ATOM 749 C C . THR A 1 105 ? -9.335 -4.044 0.040 1.00 93.00 105 THR A C 1
ATOM 751 O O . THR A 1 105 ? -8.788 -3.011 -0.350 1.00 93.00 105 THR A O 1
ATOM 754 N N . VAL A 1 106 ? -9.188 -5.207 -0.595 1.00 93.50 106 VAL A N 1
ATOM 755 C CA . VAL A 1 106 ? -8.378 -5.381 -1.808 1.00 93.50 106 VAL A CA 1
ATOM 756 C C . VAL A 1 106 ? -9.238 -6.014 -2.893 1.00 93.50 106 VAL A C 1
ATOM 758 O O . VAL A 1 106 ? -9.629 -7.172 -2.779 1.00 93.50 106 VAL A O 1
ATOM 761 N N . VAL A 1 107 ? -9.530 -5.262 -3.954 1.00 96.31 107 VAL A N 1
ATOM 762 C CA . VAL A 1 107 ? -10.410 -5.702 -5.045 1.00 96.31 107 VAL A CA 1
ATOM 763 C C . VAL A 1 107 ? -9.671 -5.615 -6.372 1.00 96.31 107 VAL A C 1
ATOM 765 O O . VAL A 1 107 ? -9.216 -4.541 -6.762 1.00 96.31 107 VAL A O 1
ATOM 768 N N . ASN A 1 108 ? -9.589 -6.737 -7.092 1.00 96.81 108 ASN A N 1
ATOM 769 C CA . ASN A 1 108 ? -8.953 -6.821 -8.415 1.00 96.81 108 ASN A CA 1
ATOM 770 C C . ASN A 1 108 ? -7.512 -6.278 -8.443 1.00 96.81 108 ASN A C 1
ATOM 772 O O . ASN A 1 108 ? -7.099 -5.618 -9.397 1.00 96.81 108 ASN A O 1
ATOM 776 N N . CYS A 1 109 ? -6.755 -6.535 -7.380 1.00 97.00 109 CYS A N 1
ATOM 777 C CA . CYS A 1 109 ? -5.361 -6.124 -7.271 1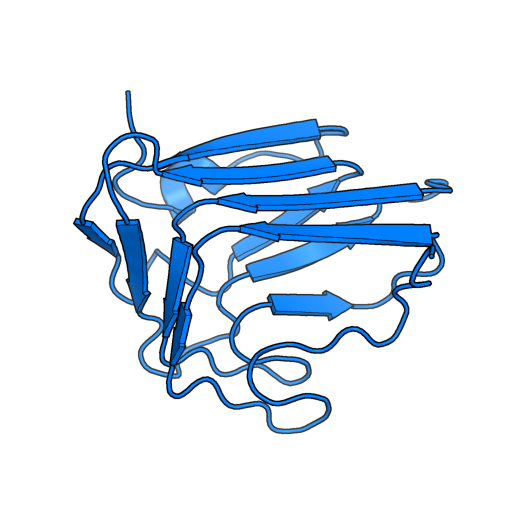.00 97.00 109 CYS A CA 1
ATOM 778 C C . CYS A 1 109 ? -4.414 -7.298 -7.525 1.00 97.00 109 CYS A C 1
ATOM 780 O O . CYS A 1 109 ? -4.773 -8.460 -7.327 1.00 97.00 109 CYS A O 1
ATOM 782 N N . SER A 1 110 ? -3.176 -6.983 -7.897 1.00 96.88 110 SER A N 1
ATOM 783 C CA . SER A 1 110 ? -2.090 -7.957 -8.001 1.00 96.88 110 SER A CA 1
ATOM 784 C C . SER A 1 110 ? -0.857 -7.476 -7.243 1.00 96.88 110 SER A C 1
ATOM 786 O O . SER A 1 110 ? -0.491 -6.304 -7.321 1.00 96.88 110 SER A O 1
ATOM 788 N N . PHE A 1 111 ? -0.196 -8.390 -6.532 1.00 96.81 111 PHE A N 1
ATOM 789 C CA . PHE A 1 111 ? 1.053 -8.125 -5.824 1.00 96.81 111 PHE A CA 1
ATOM 790 C C . PHE A 1 111 ? 2.144 -9.048 -6.370 1.00 96.81 111 PHE A C 1
ATOM 792 O O . PHE A 1 111 ? 2.148 -10.240 -6.073 1.00 96.81 111 PHE A O 1
ATOM 799 N N . VAL A 1 112 ? 3.067 -8.514 -7.174 1.00 97.00 112 VAL A N 1
ATOM 800 C CA . VAL A 1 112 ? 4.023 -9.325 -7.951 1.00 97.00 112 VAL A CA 1
ATOM 801 C C . VAL A 1 112 ? 5.462 -9.010 -7.568 1.00 97.00 112 VAL A C 1
ATOM 803 O O . VAL A 1 112 ? 5.873 -7.855 -7.597 1.00 97.00 112 VAL A O 1
ATOM 806 N N . ASN A 1 113 ? 6.255 -10.039 -7.258 1.00 96.44 113 ASN A N 1
ATOM 807 C CA . ASN A 1 113 ? 7.685 -9.906 -6.941 1.00 96.44 113 ASN A CA 1
ATOM 808 C C . ASN A 1 113 ? 7.979 -8.855 -5.858 1.00 96.44 113 ASN A C 1
ATOM 810 O O . ASN A 1 113 ? 8.995 -8.180 -5.912 1.00 96.44 113 ASN A O 1
ATOM 814 N N . ASN A 1 114 ? 7.070 -8.677 -4.901 1.00 96.69 114 ASN A N 1
ATOM 815 C CA . ASN A 1 114 ? 7.320 -7.821 -3.749 1.00 96.69 114 ASN A CA 1
ATOM 816 C C . ASN A 1 114 ? 8.052 -8.630 -2.678 1.00 96.69 114 ASN A C 1
ATOM 818 O O . ASN A 1 114 ? 7.681 -9.775 -2.405 1.00 96.69 114 ASN A O 1
ATOM 822 N N . THR A 1 115 ? 9.051 -8.022 -2.056 1.00 96.19 115 THR A N 1
ATOM 823 C CA . THR A 1 115 ? 9.896 -8.651 -1.041 1.00 96.19 115 THR A CA 1
ATOM 824 C C . THR A 1 115 ? 9.896 -7.832 0.241 1.00 96.19 115 THR A C 1
ATOM 826 O O . THR A 1 115 ? 9.785 -6.607 0.198 1.00 96.19 115 THR A O 1
ATOM 829 N N . ALA A 1 116 ? 10.088 -8.490 1.381 1.00 95.06 116 ALA A N 1
ATOM 830 C CA . ALA A 1 116 ? 10.433 -7.807 2.618 1.00 95.06 116 ALA A CA 1
ATOM 831 C C . ALA A 1 116 ? 11.597 -8.512 3.318 1.00 95.06 116 ALA A C 1
ATOM 833 O O . ALA A 1 116 ? 11.759 -9.725 3.183 1.00 95.06 116 ALA A O 1
ATOM 834 N N . SER A 1 117 ? 12.424 -7.747 4.031 1.00 94.69 117 SER A N 1
ATOM 835 C CA . SER A 1 117 ? 13.566 -8.290 4.783 1.00 94.69 117 SER A CA 1
ATOM 836 C C . S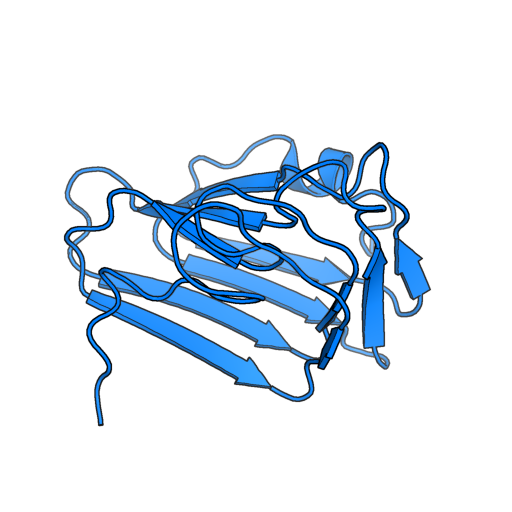ER A 1 117 ? 13.204 -8.755 6.198 1.00 94.69 117 SER A C 1
ATOM 838 O O . SER A 1 117 ? 13.945 -9.545 6.778 1.00 94.69 117 SER A O 1
ATOM 840 N N . GLY A 1 118 ? 12.093 -8.263 6.751 1.00 91.00 118 GLY A N 1
ATOM 841 C CA . GLY A 1 118 ? 11.562 -8.619 8.065 1.00 91.00 118 GLY A CA 1
ATOM 842 C C . GLY A 1 118 ? 10.266 -9.417 7.952 1.00 91.00 118 GLY A C 1
ATOM 843 O O . GLY A 1 118 ? 10.299 -10.625 7.727 1.00 91.00 118 GLY A O 1
ATOM 844 N N . ASN A 1 119 ? 9.125 -8.749 8.142 1.00 88.00 119 ASN A N 1
ATOM 845 C CA . ASN A 1 119 ? 7.814 -9.398 8.152 1.00 88.00 119 ASN A CA 1
ATOM 846 C C . ASN A 1 119 ? 7.072 -9.256 6.823 1.00 88.00 119 ASN A C 1
ATOM 848 O O . ASN A 1 119 ? 7.143 -8.233 6.138 1.00 88.00 119 ASN A O 1
ATOM 852 N N . GLY A 1 120 ? 6.289 -10.285 6.501 1.00 81.94 120 GLY A N 1
ATOM 853 C CA . GLY A 1 120 ? 5.511 -10.342 5.269 1.00 81.94 120 GLY A CA 1
ATOM 854 C C . GLY A 1 120 ? 6.370 -10.567 4.021 1.00 81.94 120 GLY A C 1
ATOM 855 O O . GLY A 1 120 ? 7.591 -10.648 4.071 1.00 81.94 120 GLY A O 1
ATOM 856 N N . GLY A 1 121 ? 5.705 -10.714 2.878 1.00 89.81 121 GLY A N 1
ATOM 857 C CA . GLY A 1 121 ? 6.343 -10.695 1.558 1.00 89.81 121 GLY A CA 1
ATOM 858 C C . GLY A 1 121 ? 5.891 -9.445 0.823 1.00 89.81 121 GLY A C 1
ATOM 859 O O . GLY A 1 121 ? 6.507 -8.389 0.912 1.00 89.81 121 GLY A O 1
ATOM 860 N N . ALA A 1 122 ? 4.731 -9.531 0.178 1.00 93.75 122 ALA A N 1
ATOM 861 C CA . ALA A 1 122 ? 4.064 -8.358 -0.374 1.00 93.75 122 ALA A CA 1
ATOM 862 C C . ALA A 1 122 ? 3.372 -7.502 0.691 1.00 93.75 122 ALA A C 1
ATOM 864 O O . ALA A 1 122 ? 3.488 -6.281 0.672 1.00 93.75 122 ALA A O 1
ATOM 865 N N . LEU A 1 123 ? 2.647 -8.142 1.603 1.00 91.75 123 LEU A N 1
ATOM 866 C CA . LEU A 1 123 ? 1.827 -7.481 2.609 1.00 91.75 123 LEU A CA 1
ATOM 867 C C . LEU A 1 123 ? 2.325 -7.889 3.988 1.00 91.75 123 LEU A C 1
ATOM 869 O O . LEU A 1 123 ? 2.518 -9.081 4.235 1.00 91.75 123 LEU A O 1
ATOM 873 N N . ASP A 1 124 ? 2.492 -6.916 4.873 1.00 88.75 124 ASP A N 1
ATOM 874 C CA . ASP A 1 124 ? 2.599 -7.159 6.308 1.00 88.75 124 ASP A CA 1
ATOM 875 C C . ASP A 1 124 ? 1.357 -6.600 6.998 1.00 88.75 124 ASP A C 1
ATOM 877 O O . ASP A 1 124 ? 1.166 -5.391 7.046 1.00 88.75 124 ASP A O 1
ATOM 881 N N . LEU A 1 125 ? 0.499 -7.489 7.499 1.00 80.19 125 LEU A N 1
ATOM 882 C CA . LEU A 1 125 ? -0.745 -7.137 8.189 1.00 80.19 125 LEU A CA 1
ATOM 883 C C . LEU A 1 125 ? -0.617 -7.272 9.711 1.00 80.19 125 LEU A C 1
ATOM 885 O O . LEU A 1 125 ? -1.627 -7.375 10.410 1.00 80.19 125 LEU A O 1
ATOM 889 N N . THR A 1 126 ? 0.604 -7.313 10.247 1.00 74.44 126 THR A N 1
ATOM 890 C CA . THR A 1 126 ? 0.793 -7.272 11.696 1.00 74.44 126 THR A CA 1
ATOM 891 C C . THR A 1 126 ? 0.176 -5.982 12.256 1.00 74.44 126 THR A C 1
ATOM 893 O O . THR A 1 126 ? 0.424 -4.882 11.776 1.00 74.44 126 THR A O 1
ATOM 896 N N . GLY A 1 127 ? -0.730 -6.120 13.230 1.00 65.12 127 GLY A N 1
ATOM 897 C CA . GLY A 1 127 ? -1.509 -4.998 13.779 1.00 65.12 127 GLY A CA 1
ATOM 898 C C . GLY A 1 127 ? -2.869 -4.748 13.111 1.00 65.12 127 GLY A C 1
ATOM 899 O O . GLY A 1 127 ? -3.635 -3.920 13.596 1.00 65.12 127 GLY A O 1
ATOM 900 N N . VAL A 1 128 ? -3.230 -5.488 12.057 1.00 66.50 128 VAL A N 1
ATOM 901 C CA . VAL A 1 128 ? -4.571 -5.449 11.454 1.00 66.50 128 VAL A CA 1
ATOM 902 C C . VAL A 1 128 ? -5.461 -6.483 12.145 1.00 66.50 128 VAL A C 1
ATOM 904 O O . VAL A 1 128 ? -5.272 -7.688 11.990 1.00 66.50 128 VAL A O 1
ATOM 907 N N . THR A 1 129 ? -6.455 -6.035 12.914 1.00 61.41 129 THR A N 1
ATOM 908 C CA . THR A 1 129 ? -7.507 -6.933 13.416 1.00 61.41 129 THR A CA 1
ATOM 909 C C . THR A 1 129 ? -8.473 -7.244 12.274 1.00 61.41 129 THR A C 1
ATOM 911 O O . THR A 1 129 ? -9.254 -6.379 11.881 1.00 61.41 129 THR A O 1
ATOM 914 N N . GLN A 1 130 ? -8.431 -8.463 11.730 1.00 48.28 130 GLN A N 1
ATOM 915 C CA . GLN A 1 130 ? -9.420 -8.900 10.741 1.00 48.28 130 GLN A CA 1
ATOM 916 C C . GLN A 1 130 ? -10.797 -8.962 11.415 1.00 48.28 130 GLN A C 1
ATOM 918 O O . GLN A 1 130 ? -10.947 -9.614 12.447 1.00 48.28 130 GLN A O 1
ATOM 923 N N . SER A 1 131 ? -11.790 -8.253 10.875 1.00 50.06 131 SER A N 1
ATOM 924 C CA . SER A 1 131 ? -13.187 -8.536 11.208 1.00 50.06 131 SER A CA 1
ATOM 925 C C . SER A 1 131 ? -13.761 -9.494 10.184 1.00 50.06 131 SER A C 1
ATOM 927 O O . SER A 1 131 ? -13.723 -9.182 8.993 1.00 50.06 131 SER A O 1
ATOM 929 N N . GLU A 1 132 ? -14.271 -10.616 10.683 1.00 37.84 132 GLU A N 1
ATOM 930 C CA . GLU A 1 132 ? -15.197 -11.507 9.978 1.00 37.84 132 GLU A CA 1
ATOM 931 C C . GLU A 1 132 ? -16.505 -10.788 9.619 1.00 37.84 132 GLU A C 1
ATOM 933 O O . GLU A 1 132 ? -16.941 -9.913 10.410 1.00 37.84 132 GLU A O 1
#